Protein AF-A0A7J3XEU2-F1 (afdb_monomer_lite)

Radius of gyration: 13.43 Å; chains: 1; bounding box: 30×21×34 Å

Foldseek 3Di:
DVVVVVVVVVVVVVVLVPDQEAEAEFEPDPVRVVVQVVVVVVCVVVVHDYHYHYDNDPDPVVVVVD

pLDDT: mea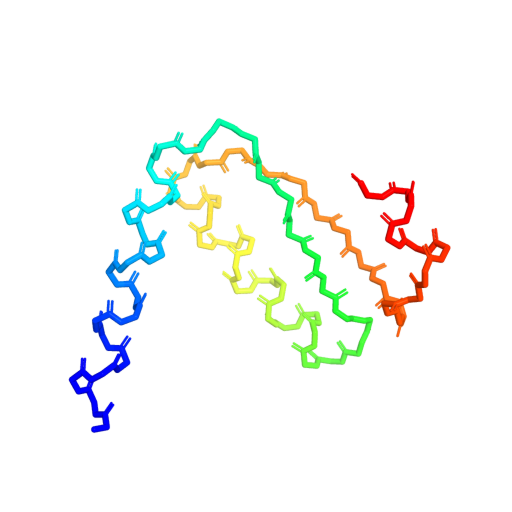n 94.01, std 6.79, range [57.97, 98.5]

Structure (mmCIF, N/CA/C/O backbone):
data_AF-A0A7J3XEU2-F1
#
_entry.id   AF-A0A7J3XEU2-F1
#
loop_
_atom_site.group_PDB
_atom_site.id
_atom_site.type_symbol
_atom_site.label_atom_id
_atom_site.label_alt_id
_atom_site.label_comp_id
_atom_site.label_asym_id
_atom_site.label_entity_id
_atom_site.label_seq_id
_atom_site.pdbx_PDB_ins_code
_atom_site.Cartn_x
_atom_site.Cartn_y
_atom_site.Cartn_z
_atom_site.occupancy
_atom_site.B_iso_or_equiv
_atom_site.auth_seq_id
_atom_site.auth_comp_id
_atom_site.auth_asym_id
_atom_site.auth_atom_id
_atom_site.pdbx_PDB_model_num
ATOM 1 N N . MET A 1 1 ? 20.899 6.109 15.052 1.00 57.97 1 MET A N 1
ATOM 2 C CA . MET A 1 1 ? 20.486 5.098 14.052 1.00 57.97 1 MET A CA 1
ATOM 3 C C . MET A 1 1 ? 19.267 4.290 14.491 1.00 57.97 1 MET A C 1
ATOM 5 O O . MET A 1 1 ? 18.214 4.512 13.919 1.00 57.97 1 MET A O 1
ATOM 9 N N . ALA A 1 2 ? 19.331 3.401 15.497 1.00 62.88 2 ALA A N 1
ATOM 10 C CA . ALA A 1 2 ? 18.136 2.636 15.911 1.00 62.88 2 ALA A CA 1
ATOM 11 C C . ALA A 1 2 ? 17.029 3.513 16.539 1.00 62.88 2 ALA A C 1
ATOM 13 O O . ALA A 1 2 ? 15.845 3.262 16.329 1.00 62.88 2 ALA A O 1
ATOM 14 N N . ASN A 1 3 ? 17.414 4.562 17.276 1.00 78.19 3 ASN A N 1
ATOM 15 C CA . ASN A 1 3 ? 16.461 5.465 17.927 1.00 78.19 3 ASN A CA 1
ATOM 16 C C . ASN A 1 3 ? 15.671 6.306 16.906 1.00 78.19 3 ASN A C 1
ATOM 18 O O . ASN A 1 3 ? 14.449 6.384 16.991 1.00 78.19 3 ASN A O 1
ATOM 22 N N . ASP A 1 4 ? 16.360 6.827 15.887 1.00 91.75 4 ASP A N 1
ATOM 23 C CA . ASP A 1 4 ? 15.772 7.672 14.834 1.00 91.75 4 ASP A CA 1
ATOM 24 C C . ASP A 1 4 ? 14.760 6.893 13.973 1.00 91.75 4 ASP A C 1
ATOM 26 O O . ASP A 1 4 ? 13.736 7.423 13.536 1.00 91.75 4 ASP A O 1
ATOM 30 N N . PHE A 1 5 ? 15.020 5.597 13.763 1.00 92.38 5 PHE A N 1
ATOM 31 C CA . PHE A 1 5 ? 14.115 4.706 13.041 1.00 92.38 5 PHE A CA 1
ATOM 32 C C . PHE A 1 5 ? 12.799 4.488 13.800 1.00 92.38 5 PHE A C 1
ATOM 34 O O . PHE A 1 5 ? 11.719 4.659 13.234 1.00 92.38 5 PHE A O 1
ATOM 41 N N . LEU A 1 6 ? 12.873 4.163 15.095 1.00 94.94 6 LEU A N 1
ATOM 42 C CA . LEU A 1 6 ? 11.678 3.959 15.920 1.00 94.94 6 LEU A CA 1
ATOM 43 C C . LEU A 1 6 ? 10.872 5.249 16.093 1.00 94.94 6 LEU A C 1
ATOM 45 O O . LEU A 1 6 ? 9.644 5.206 16.129 1.00 94.94 6 LEU A O 1
ATOM 49 N N . GLU A 1 7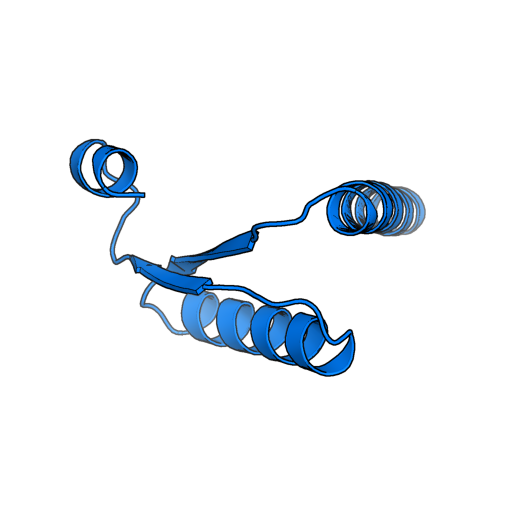 ? 11.541 6.395 16.188 1.00 96.06 7 GLU A N 1
ATOM 50 C CA . GLU A 1 7 ? 10.874 7.695 16.225 1.00 96.06 7 GLU A CA 1
ATOM 51 C C . GLU A 1 7 ? 10.112 7.983 14.924 1.00 96.06 7 GLU A C 1
ATOM 53 O O . GLU A 1 7 ? 8.951 8.394 14.965 1.00 96.06 7 GLU A O 1
ATOM 58 N N . SER A 1 8 ? 10.714 7.676 13.773 1.00 94.94 8 SER A N 1
ATOM 59 C CA . SER A 1 8 ? 10.058 7.823 12.469 1.00 94.94 8 SER A CA 1
ATOM 60 C C . SER A 1 8 ? 8.816 6.937 12.350 1.00 94.94 8 SER A C 1
ATOM 62 O O . SER A 1 8 ? 7.771 7.407 11.902 1.00 94.94 8 SER A O 1
ATOM 64 N N . ILE A 1 9 ? 8.889 5.688 12.824 1.00 94.44 9 ILE A N 1
ATOM 65 C CA . ILE A 1 9 ? 7.731 4.782 12.855 1.00 94.44 9 ILE A CA 1
ATOM 66 C C . ILE A 1 9 ? 6.604 5.364 13.711 1.00 94.44 9 ILE A C 1
ATOM 68 O O . ILE A 1 9 ? 5.459 5.384 13.264 1.00 94.44 9 ILE A O 1
ATOM 72 N N . ARG A 1 10 ? 6.908 5.868 14.916 1.00 95.25 10 ARG A N 1
ATOM 73 C CA . ARG A 1 10 ? 5.884 6.456 15.798 1.00 95.25 10 ARG A CA 1
ATOM 74 C C . ARG A 1 10 ? 5.164 7.620 15.128 1.00 95.25 10 ARG A C 1
ATOM 76 O O . ARG A 1 10 ? 3.942 7.670 15.174 1.00 95.25 10 ARG A O 1
ATOM 83 N N . ARG A 1 11 ? 5.904 8.506 14.455 1.00 95.12 11 ARG A N 1
ATOM 84 C CA . ARG A 1 11 ? 5.316 9.639 13.722 1.00 95.12 11 ARG A CA 1
ATOM 85 C C . ARG A 1 11 ? 4.352 9.182 12.626 1.00 95.12 11 ARG A C 1
ATOM 87 O O . ARG A 1 11 ? 3.290 9.775 12.479 1.00 95.12 11 ARG A O 1
ATOM 94 N N . VAL A 1 12 ? 4.704 8.132 11.882 1.00 94.06 12 VAL A N 1
ATOM 95 C CA . VAL A 1 12 ? 3.830 7.568 10.841 1.00 94.06 12 VAL A CA 1
ATOM 96 C C . VAL A 1 12 ? 2.585 6.926 11.452 1.00 94.06 12 VAL A C 1
ATOM 98 O O . VAL A 1 12 ? 1.494 7.146 10.941 1.00 94.06 12 VAL A O 1
ATOM 101 N N . ILE A 1 13 ? 2.721 6.179 12.551 1.00 94.56 13 ILE A N 1
ATOM 102 C CA . ILE A 1 13 ? 1.576 5.555 13.236 1.00 94.56 13 ILE A CA 1
ATOM 103 C C . ILE A 1 13 ? 0.578 6.620 13.695 1.00 94.56 13 ILE A C 1
ATOM 105 O O . ILE A 1 13 ? -0.600 6.493 13.384 1.00 94.56 13 ILE A O 1
ATOM 109 N N . THR A 1 14 ? 1.045 7.688 14.349 1.00 95.31 14 THR A N 1
ATOM 110 C CA . THR A 1 14 ? 0.172 8.793 14.777 1.00 95.31 14 THR A CA 1
ATOM 111 C C . THR A 1 14 ? -0.545 9.440 13.591 1.00 95.31 14 THR A C 1
ATOM 113 O O . THR A 1 14 ? -1.747 9.661 13.654 1.00 95.31 14 THR A O 1
ATOM 116 N N . ALA A 1 15 ? 0.151 9.675 12.475 1.00 93.62 15 ALA A N 1
ATOM 117 C CA . ALA A 1 15 ? -0.489 10.216 11.275 1.00 93.62 15 ALA A CA 1
ATOM 118 C C . ALA A 1 15 ? -1.543 9.258 10.682 1.00 93.62 15 ALA A C 1
ATOM 120 O O . ALA A 1 15 ? -2.585 9.702 10.215 1.00 93.62 15 ALA A O 1
ATOM 121 N N . LEU A 1 16 ? -1.298 7.944 10.713 1.00 93.56 16 LEU A N 1
ATOM 122 C CA . LEU A 1 16 ? -2.241 6.936 10.214 1.00 93.56 16 LEU A CA 1
ATOM 123 C C . LEU A 1 16 ? -3.485 6.780 11.098 1.00 93.56 16 LEU A C 1
ATOM 125 O O . LEU A 1 16 ? -4.527 6.346 10.603 1.00 93.56 16 LEU A O 1
ATOM 129 N N . GLU A 1 17 ? -3.402 7.102 12.389 1.00 93.25 17 GLU A N 1
ATOM 130 C CA . GLU A 1 17 ? -4.562 7.094 13.287 1.00 93.25 17 GLU A CA 1
ATOM 131 C C . GLU A 1 17 ? -5.587 8.162 12.891 1.00 93.25 17 GLU A C 1
ATOM 133 O O . GLU A 1 17 ? -6.779 7.861 12.895 1.00 93.25 17 GLU A O 1
ATOM 138 N N . GLU A 1 18 ? -5.117 9.340 12.471 1.00 91.94 18 GLU A N 1
ATOM 139 C CA . GLU A 1 18 ? -5.931 10.512 12.111 1.00 91.94 18 GLU A CA 1
ATOM 140 C C . GLU A 1 18 ? -6.445 10.507 10.658 1.00 91.94 18 GLU A C 1
ATOM 142 O O . GLU A 1 18 ? -7.226 11.376 10.281 1.00 91.94 18 GLU A O 1
ATOM 147 N N . ILE A 1 19 ? -6.007 9.550 9.832 1.00 92.94 19 ILE A N 1
ATOM 148 C CA . ILE A 1 19 ? -6.400 9.436 8.421 1.00 92.94 19 ILE A CA 1
ATOM 149 C C . ILE A 1 19 ? -7.561 8.447 8.251 1.00 92.94 19 ILE A C 1
ATOM 151 O O . ILE A 1 19 ? -7.508 7.314 8.746 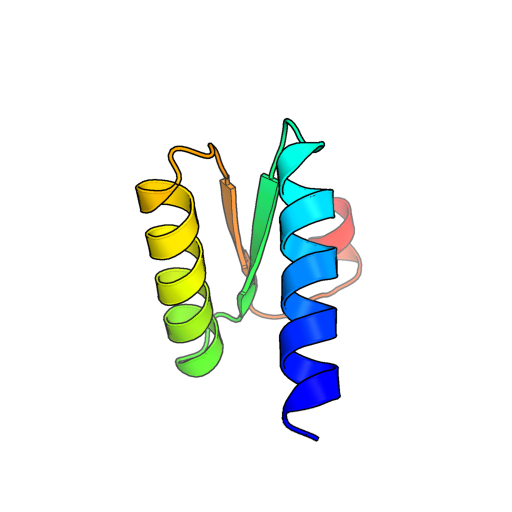1.00 92.94 19 ILE A O 1
ATOM 155 N N . ASP A 1 20 ? -8.559 8.873 7.472 1.00 88.75 20 ASP A N 1
ATOM 156 C CA . ASP A 1 20 ? -9.727 8.073 7.086 1.00 88.75 20 ASP A CA 1
ATOM 157 C C . ASP A 1 20 ? -9.514 7.301 5.772 1.00 88.75 20 ASP A C 1
ATOM 159 O O . ASP A 1 20 ? -9.946 6.157 5.647 1.00 88.75 20 ASP A O 1
ATOM 163 N N . GLU A 1 21 ? -8.814 7.896 4.800 1.00 92.75 21 GLU A N 1
ATOM 164 C CA . GLU A 1 21 ? -8.586 7.311 3.474 1.00 92.75 21 GLU A CA 1
ATOM 165 C C . GLU A 1 21 ? -7.096 7.092 3.208 1.00 92.75 21 GLU A C 1
ATOM 167 O O . GLU A 1 21 ? -6.291 8.024 3.255 1.00 92.75 21 GLU A O 1
ATOM 172 N N . LEU A 1 22 ? -6.720 5.849 2.896 1.00 95.31 22 LEU A N 1
ATOM 173 C CA . LEU A 1 22 ? -5.327 5.465 2.703 1.00 95.31 22 LEU A CA 1
ATOM 174 C C . LEU A 1 22 ? -5.095 4.840 1.327 1.00 95.31 22 LEU A C 1
ATOM 176 O O . LEU A 1 22 ? -5.718 3.843 0.961 1.00 95.31 22 LEU A O 1
ATOM 180 N N . LEU A 1 23 ? -4.128 5.385 0.593 1.00 96.12 23 LEU A N 1
ATOM 181 C CA . LEU A 1 23 ? -3.646 4.834 -0.669 1.00 96.12 23 LEU A CA 1
ATOM 182 C C . LEU A 1 23 ? -2.191 4.383 -0.517 1.00 96.12 23 LEU A C 1
ATOM 184 O O . LEU A 1 23 ? -1.298 5.183 -0.241 1.00 96.12 23 LEU A O 1
ATOM 188 N N . VAL A 1 24 ? -1.945 3.093 -0.729 1.00 96.62 24 VAL A N 1
ATOM 189 C CA . VAL A 1 24 ? -0.603 2.514 -0.802 1.00 96.62 24 VAL A CA 1
ATOM 190 C C . VAL A 1 24 ? -0.179 2.491 -2.264 1.00 96.62 24 VAL A C 1
ATOM 192 O O . VAL A 1 24 ? -0.781 1.793 -3.076 1.00 96.62 24 VAL A O 1
ATOM 195 N N . VAL A 1 25 ? 0.878 3.226 -2.599 1.00 97.19 25 VAL A N 1
ATOM 196 C CA . VAL A 1 25 ? 1.481 3.208 -3.935 1.00 97.19 25 VAL A CA 1
ATOM 197 C C . VAL A 1 25 ? 2.817 2.491 -3.859 1.00 97.19 25 VAL A C 1
ATOM 199 O O . VAL A 1 25 ? 3.653 2.832 -3.023 1.00 97.19 25 VAL A O 1
ATOM 202 N N . SER A 1 26 ? 3.031 1.496 -4.716 1.00 97.94 26 SER A N 1
ATOM 203 C CA . SER A 1 26 ? 4.303 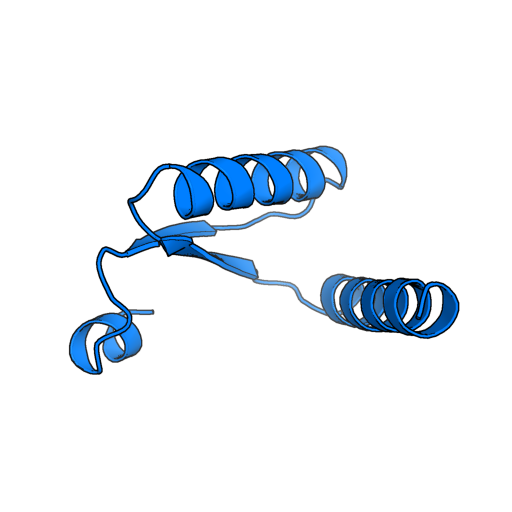0.773 -4.750 1.00 97.94 26 SER A CA 1
ATOM 204 C C . SER A 1 26 ? 4.742 0.409 -6.160 1.00 97.94 26 SER A C 1
ATOM 206 O O . SER A 1 26 ? 3.973 0.501 -7.117 1.00 97.94 26 SER A O 1
ATOM 208 N N . HIS A 1 27 ? 6.006 0.025 -6.283 1.00 97.44 27 HIS A N 1
ATOM 209 C CA . HIS A 1 27 ? 6.632 -0.295 -7.554 1.00 97.44 27 HIS A CA 1
ATOM 210 C C . HIS A 1 27 ? 6.296 -1.728 -8.018 1.00 97.44 27 HIS A C 1
ATOM 212 O O . HIS A 1 27 ? 5.980 -2.600 -7.210 1.00 97.44 27 HIS A O 1
ATOM 218 N N . TYR A 1 28 ? 6.340 -1.968 -9.332 1.00 96.69 28 TYR A N 1
ATOM 219 C CA . TYR A 1 28 ? 5.987 -3.255 -9.950 1.00 96.69 28 TYR A CA 1
ATOM 220 C C . TYR A 1 28 ? 7.063 -4.350 -9.806 1.00 96.69 28 TYR A C 1
ATOM 222 O O . TYR A 1 28 ? 6.792 -5.518 -10.084 1.00 96.69 28 TYR A O 1
ATOM 230 N N . ASP A 1 29 ? 8.288 -4.008 -9.401 1.00 97.56 29 ASP A N 1
ATOM 231 C CA . ASP A 1 29 ? 9.348 -5.005 -9.222 1.00 97.56 29 ASP A CA 1
ATOM 232 C C . ASP A 1 29 ? 9.221 -5.813 -7.920 1.00 97.56 29 ASP A C 1
ATOM 234 O O . ASP A 1 29 ? 8.315 -5.626 -7.112 1.00 97.56 29 ASP A O 1
ATOM 238 N N . CYS A 1 30 ? 10.147 -6.757 -7.727 1.00 97.88 30 CYS A N 1
ATOM 239 C CA . CYS A 1 30 ? 10.144 -7.653 -6.573 1.00 97.88 30 CYS A CA 1
ATOM 240 C C . CYS A 1 30 ? 10.189 -6.897 -5.234 1.00 97.88 30 CYS A C 1
ATOM 242 O O . CYS A 1 30 ? 9.471 -7.270 -4.305 1.00 97.88 30 CYS A O 1
ATOM 244 N N . ASP A 1 31 ? 10.998 -5.839 -5.136 1.00 98.12 31 ASP A N 1
ATOM 245 C CA . ASP A 1 31 ? 11.132 -5.055 -3.905 1.00 98.12 31 ASP A CA 1
ATOM 246 C C . ASP A 1 31 ? 9.853 -4.260 -3.608 1.00 98.12 31 ASP A C 1
ATOM 248 O O . ASP A 1 31 ? 9.328 -4.309 -2.490 1.00 98.12 31 ASP A O 1
ATOM 252 N N . GLY A 1 32 ? 9.279 -3.623 -4.634 1.00 97.88 32 GLY A N 1
ATOM 253 C CA . GLY A 1 32 ? 8.003 -2.922 -4.535 1.00 97.88 32 GLY A CA 1
ATOM 254 C C . GLY A 1 32 ? 6.852 -3.852 -4.153 1.00 97.88 32 GLY A C 1
ATOM 255 O O . GLY A 1 32 ? 6.151 -3.602 -3.173 1.00 97.88 32 GLY A O 1
ATOM 256 N N . LEU A 1 33 ? 6.697 -4.987 -4.836 1.00 98.19 33 LEU A N 1
ATOM 257 C CA . LEU A 1 33 ? 5.647 -5.964 -4.527 1.00 98.19 33 LEU A CA 1
ATOM 258 C C . LEU A 1 33 ? 5.804 -6.569 -3.125 1.00 98.19 33 LEU A C 1
ATOM 260 O O . LEU A 1 33 ? 4.810 -6.753 -2.415 1.00 98.19 33 LEU A O 1
ATOM 264 N N . SER A 1 34 ? 7.038 -6.847 -2.703 1.00 98.50 34 SER A N 1
ATOM 265 C CA . SER A 1 34 ? 7.317 -7.347 -1.352 1.00 98.50 34 SER A CA 1
ATOM 266 C C . SER A 1 34 ? 6.950 -6.301 -0.298 1.00 98.50 34 SER A C 1
ATOM 268 O O . SER A 1 34 ? 6.223 -6.608 0.651 1.00 98.50 34 SER A O 1
ATOM 270 N N . SER A 1 35 ? 7.371 -5.052 -0.500 1.00 98.50 35 SER A N 1
ATOM 271 C CA . SER A 1 35 ? 7.052 -3.924 0.381 1.00 98.50 35 SER A CA 1
ATOM 272 C C . SER A 1 35 ? 5.546 -3.656 0.449 1.00 98.50 35 SER A C 1
ATOM 274 O O . SER A 1 35 ? 4.988 -3.517 1.540 1.00 98.50 35 SER A O 1
ATOM 276 N N . ALA A 1 36 ? 4.860 -3.667 -0.697 1.00 98.25 36 ALA A N 1
ATOM 277 C CA . ALA A 1 36 ? 3.411 -3.530 -0.7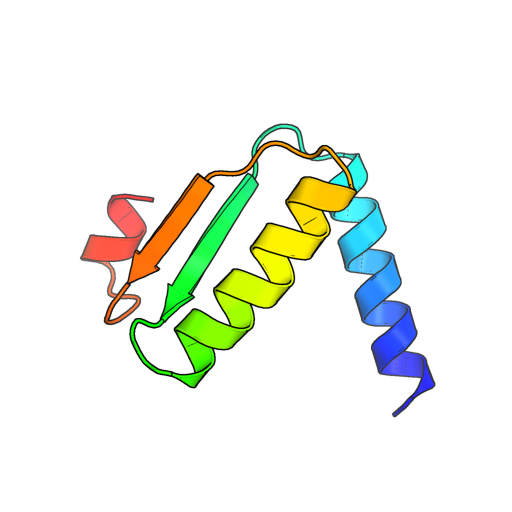89 1.00 98.25 36 ALA A CA 1
ATOM 278 C C . ALA A 1 36 ? 2.690 -4.614 0.015 1.00 98.25 36 ALA A C 1
ATOM 280 O O . ALA A 1 36 ? 1.768 -4.310 0.768 1.00 98.25 36 ALA A O 1
ATOM 281 N N . CYS A 1 37 ? 3.130 -5.870 -0.097 1.00 98.25 37 CYS A N 1
ATOM 282 C CA . CYS A 1 37 ? 2.542 -6.987 0.636 1.00 98.25 37 CYS A CA 1
ATOM 283 C C . CYS A 1 37 ? 2.736 -6.846 2.155 1.00 98.25 37 CYS A C 1
ATOM 285 O O . CYS A 1 37 ? 1.792 -7.063 2.920 1.00 98.25 37 CYS A O 1
ATOM 287 N N . ILE A 1 38 ? 3.930 -6.431 2.600 1.00 98.44 38 ILE A N 1
ATOM 288 C CA . ILE A 1 38 ? 4.222 -6.178 4.020 1.00 98.44 38 ILE A CA 1
ATOM 289 C C . ILE A 1 38 ? 3.276 -5.107 4.576 1.00 98.44 38 ILE A C 1
ATOM 291 O O . ILE A 1 38 ? 2.617 -5.341 5.594 1.00 98.44 38 ILE A O 1
ATOM 295 N N . VAL A 1 39 ? 3.166 -3.964 3.892 1.00 97.31 39 VAL A N 1
ATOM 296 C CA . VAL A 1 39 ? 2.318 -2.840 4.319 1.00 97.31 39 VAL A CA 1
ATOM 297 C C . VAL A 1 39 ? 0.839 -3.220 4.277 1.00 97.31 39 VAL A C 1
ATOM 299 O O . VAL A 1 39 ? 0.138 -3.050 5.272 1.00 97.31 39 VAL A O 1
ATOM 302 N N . ALA A 1 40 ? 0.372 -3.819 3.179 1.00 97.94 40 ALA A N 1
ATOM 303 C CA . ALA A 1 40 ? -1.010 -4.265 3.022 1.00 97.94 40 ALA A CA 1
ATOM 304 C C . ALA A 1 40 ? -1.417 -5.250 4.125 1.00 97.94 40 ALA A C 1
ATOM 306 O O . ALA A 1 40 ? -2.495 -5.134 4.712 1.00 97.94 40 ALA A O 1
ATOM 307 N N . LYS A 1 41 ? -0.544 -6.208 4.462 1.00 98.38 41 LYS A N 1
ATOM 308 C CA . LYS A 1 41 ? -0.834 -7.170 5.528 1.00 98.38 41 LYS A CA 1
ATOM 309 C C . LYS A 1 41 ? -0.833 -6.518 6.908 1.00 98.38 41 LYS A C 1
ATOM 311 O O . LYS A 1 41 ? -1.630 -6.929 7.752 1.00 98.38 41 LYS A O 1
ATOM 316 N N . ALA A 1 42 ? 0.036 -5.536 7.143 1.00 96.81 42 ALA A N 1
ATOM 317 C CA . ALA A 1 42 ? 0.067 -4.777 8.389 1.00 96.81 42 ALA A CA 1
ATOM 318 C C . ALA A 1 42 ? -1.217 -3.952 8.578 1.00 96.81 42 ALA A C 1
ATOM 320 O O . ALA A 1 42 ? -1.863 -4.084 9.615 1.00 96.81 42 ALA A O 1
ATOM 321 N N . LEU A 1 43 ? -1.636 -3.196 7.559 1.00 95.88 43 LEU A N 1
ATOM 322 C CA . LEU A 1 43 ? -2.867 -2.395 7.582 1.00 95.88 43 LEU A CA 1
ATOM 323 C C . LEU A 1 43 ? -4.113 -3.270 7.730 1.00 95.88 43 LEU A C 1
ATOM 325 O O . LEU A 1 43 ? -4.960 -3.001 8.579 1.00 95.88 43 LEU A O 1
ATOM 329 N N . HIS A 1 44 ? -4.175 -4.383 6.994 1.00 96.38 44 HIS A N 1
ATOM 330 C CA . HIS A 1 44 ? -5.266 -5.346 7.119 1.00 96.38 44 HIS A CA 1
ATOM 331 C C . HIS A 1 44 ? -5.362 -5.941 8.534 1.00 96.38 44 HIS A C 1
ATOM 333 O O . HIS A 1 44 ? -6.457 -6.089 9.066 1.00 96.38 44 HIS A O 1
ATOM 339 N N . ARG A 1 45 ? -4.227 -6.262 9.175 1.00 97.81 45 ARG A N 1
ATOM 340 C CA . ARG A 1 45 ? -4.205 -6.722 10.578 1.00 97.81 45 ARG A CA 1
ATOM 341 C C . ARG A 1 45 ? -4.618 -5.630 11.564 1.00 97.81 45 ARG A C 1
ATOM 343 O O . ARG A 1 45 ? -5.179 -5.958 12.603 1.00 97.81 45 ARG A O 1
ATOM 350 N N . TRP A 1 46 ? -4.329 -4.370 11.250 1.00 95.25 46 TRP A N 1
ATOM 351 C CA . TRP A 1 46 ? -4.771 -3.214 12.030 1.00 95.25 46 TRP A CA 1
ATOM 352 C C . TRP A 1 46 ? -6.263 -2.894 11.802 1.00 95.25 46 TRP A C 1
ATOM 354 O O . TRP A 1 46 ? -6.869 -2.184 12.595 1.00 95.25 46 TRP A O 1
ATOM 364 N N . GLY A 1 47 ? -6.893 -3.446 10.761 1.00 95.12 47 GLY A N 1
ATOM 365 C CA . GLY A 1 47 ? -8.292 -3.161 10.432 1.00 95.12 47 GLY A CA 1
ATOM 366 C C . GLY A 1 47 ? -8.496 -1.777 9.812 1.00 95.12 47 GLY A C 1
ATOM 367 O O . GLY A 1 47 ? -9.587 -1.227 9.906 1.00 95.12 47 GLY A O 1
ATOM 368 N N . LYS A 1 48 ? -7.449 -1.207 9.205 1.00 94.12 48 LYS A N 1
ATOM 369 C CA . LYS A 1 48 ? -7.530 0.037 8.433 1.00 94.12 48 LYS A CA 1
ATOM 370 C C . LYS A 1 48 ? -7.857 -0.298 6.979 1.00 94.12 48 LYS A C 1
ATOM 372 O O . LYS A 1 48 ? -7.187 -1.145 6.383 1.00 94.12 48 LYS A O 1
ATOM 377 N N . ASP A 1 49 ? -8.855 0.378 6.421 1.00 95.12 49 ASP A N 1
ATOM 378 C CA . ASP A 1 49 ? -9.177 0.285 4.999 1.00 95.12 49 ASP A CA 1
ATOM 379 C C . ASP A 1 49 ? -8.123 1.023 4.168 1.00 95.12 49 ASP A C 1
ATOM 381 O O . ASP A 1 49 ? -7.607 2.070 4.562 1.00 95.12 49 ASP A O 1
ATOM 385 N N . PHE A 1 50 ? -7.760 0.447 3.023 1.00 97.12 50 PHE A N 1
ATOM 386 C CA . PHE A 1 50 ? -6.789 1.044 2.114 1.00 97.12 50 PHE A CA 1
ATOM 387 C C . PHE A 1 50 ? -7.013 0.584 0.675 1.00 97.12 50 PHE A C 1
ATOM 389 O O . PHE A 1 50 ? -7.533 -0.504 0.415 1.00 97.12 50 PHE A O 1
ATOM 396 N N . GLN A 1 51 ? -6.547 1.398 -0.265 1.00 97.31 51 GLN A N 1
ATOM 397 C CA . GLN A 1 51 ? -6.382 1.024 -1.664 1.00 97.31 51 GLN A CA 1
ATOM 398 C C . GLN A 1 51 ? -4.911 0.723 -1.956 1.00 97.31 51 GLN A C 1
ATOM 400 O O . GLN A 1 51 ? -4.014 1.299 -1.343 1.00 97.31 51 GLN A O 1
ATOM 405 N N . LEU A 1 52 ? -4.653 -0.181 -2.901 1.00 97.06 52 LEU A N 1
ATOM 406 C CA . LEU A 1 52 ? -3.305 -0.515 -3.356 1.00 97.06 52 LEU A CA 1
ATOM 407 C C . LEU A 1 52 ? -3.181 -0.221 -4.850 1.00 97.06 52 LEU A C 1
ATOM 409 O O . LEU A 1 52 ? -3.913 -0.791 -5.659 1.00 97.06 52 LEU A O 1
ATOM 413 N N . PHE A 1 53 ? -2.217 0.621 -5.208 1.00 97.25 53 PHE A N 1
ATOM 414 C CA . PHE A 1 53 ? -1.884 0.956 -6.585 1.00 97.25 53 PHE A CA 1
ATOM 415 C C . PHE A 1 53 ? -0.439 0.553 -6.897 1.00 97.25 53 PHE A C 1
ATOM 417 O O . PHE A 1 53 ? 0.507 1.021 -6.262 1.00 97.25 53 PHE A O 1
ATOM 424 N N . ILE A 1 54 ? -0.260 -0.316 -7.893 1.00 97.19 54 ILE A N 1
ATOM 425 C CA . ILE A 1 54 ? 1.064 -0.738 -8.360 1.00 97.19 54 ILE A CA 1
ATOM 426 C C . ILE A 1 54 ? 1.423 0.048 -9.618 1.00 97.19 54 ILE A C 1
ATOM 428 O O . ILE A 1 54 ? 0.773 -0.082 -10.655 1.00 97.19 54 ILE A O 1
ATOM 432 N N . ALA A 1 55 ? 2.479 0.851 -9.523 1.00 96.12 55 ALA A N 1
ATOM 433 C CA . ALA A 1 55 ? 2.990 1.676 -10.606 1.00 96.12 55 ALA A CA 1
ATOM 434 C C . ALA A 1 55 ? 4.318 1.118 -11.130 1.00 96.12 55 ALA A C 1
ATOM 436 O O . ALA A 1 55 ? 5.174 0.682 -10.364 1.00 96.12 55 ALA A O 1
ATOM 437 N N . LYS A 1 56 ? 4.541 1.194 -12.445 1.00 94.50 56 LYS A N 1
ATOM 438 C CA . LYS A 1 56 ? 5.877 0.949 -13.011 1.00 94.50 56 LYS A CA 1
ATOM 439 C C . LYS A 1 56 ? 6.831 2.113 -12.732 1.00 94.50 56 LYS A C 1
ATOM 441 O O . LYS A 1 56 ? 8.019 1.908 -12.566 1.00 94.50 56 LYS A O 1
ATOM 446 N N . GLU A 1 57 ? 6.318 3.336 -12.703 1.00 94.19 57 GLU A N 1
ATOM 447 C CA . GLU A 1 57 ? 7.104 4.541 -12.451 1.00 94.19 57 GLU A CA 1
ATOM 448 C C . GLU A 1 57 ? 6.170 5.659 -11.976 1.00 94.19 57 GLU A C 1
ATOM 450 O O . GLU A 1 57 ? 5.027 5.753 -12.431 1.00 94.19 57 GLU A O 1
ATOM 455 N N . LEU A 1 58 ? 6.651 6.523 -11.080 1.00 93.31 58 LEU A N 1
ATOM 456 C CA . LEU A 1 58 ? 5.930 7.715 -10.628 1.00 93.31 58 LEU A CA 1
ATOM 457 C C . LEU A 1 58 ? 6.116 8.862 -11.628 1.00 93.31 58 LEU A C 1
ATOM 459 O O . LEU A 1 58 ? 6.826 9.837 -11.380 1.00 93.31 58 LEU A O 1
ATOM 463 N N . THR A 1 59 ? 5.477 8.739 -12.788 1.00 94.88 59 THR A N 1
ATOM 464 C CA . THR A 1 59 ? 5.430 9.830 -13.767 1.00 94.88 59 THR A CA 1
ATOM 465 C C . THR A 1 59 ? 4.383 10.869 -13.364 1.00 94.88 59 THR A C 1
ATOM 467 O O . THR A 1 59 ? 3.448 10.582 -12.616 1.00 94.88 59 THR A O 1
ATOM 470 N N . LYS A 1 60 ? 4.484 12.091 -13.904 1.00 95.56 60 LYS A N 1
ATOM 471 C CA . LYS A 1 60 ? 3.468 13.140 -13.686 1.00 95.56 60 LYS A CA 1
ATOM 472 C C . LYS A 1 60 ? 2.062 12.695 -14.090 1.00 95.56 60 LYS A C 1
ATOM 474 O O . LYS A 1 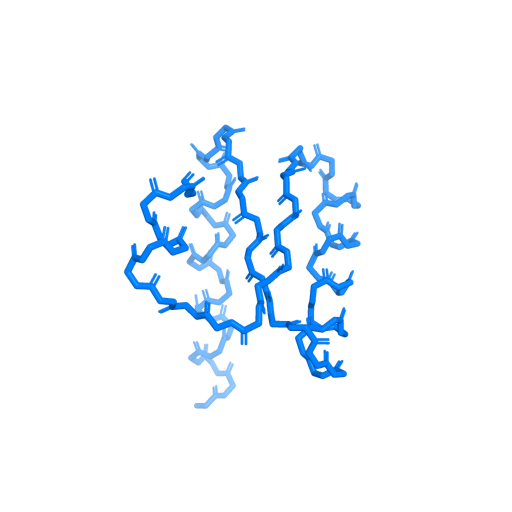60 ? 1.098 13.048 -13.425 1.00 95.56 60 LYS A O 1
ATOM 479 N N . GLU A 1 61 ? 1.960 11.909 -15.158 1.00 93.69 61 GLU A N 1
ATOM 480 C CA . GLU A 1 61 ? 0.685 11.379 -15.632 1.00 93.69 61 GLU A CA 1
ATOM 481 C C . GLU A 1 61 ? 0.099 10.360 -14.649 1.00 93.69 61 GLU A C 1
ATOM 483 O O . GLU A 1 61 ? -1.096 10.399 -14.369 1.00 93.69 61 GLU A O 1
ATOM 488 N N . VAL A 1 62 ? 0.934 9.481 -14.082 1.00 92.25 62 VAL A N 1
ATOM 489 C CA . VAL A 1 62 ? 0.496 8.542 -13.041 1.00 92.25 62 VAL A CA 1
ATOM 490 C C . VAL A 1 62 ? 0.038 9.312 -11.809 1.00 92.25 62 VAL A C 1
ATOM 492 O O . VAL A 1 62 ? -1.063 9.070 -11.336 1.00 92.25 62 VAL A O 1
ATOM 495 N N . MET A 1 63 ? 0.821 10.292 -11.350 1.00 93.06 63 MET A N 1
ATOM 496 C CA . MET A 1 63 ? 0.468 11.100 -10.178 1.00 93.06 63 MET A CA 1
ATOM 497 C C . MET A 1 63 ? -0.838 11.880 -10.353 1.00 93.06 63 MET A C 1
ATOM 499 O O . MET A 1 63 ? -1.551 12.062 -9.381 1.00 93.06 63 MET A O 1
ATOM 503 N N . SER A 1 64 ? -1.183 12.317 -11.569 1.00 93.44 64 SER A N 1
ATOM 504 C CA . SER A 1 64 ? -2.464 13.001 -11.820 1.00 93.44 64 SER A CA 1
ATOM 505 C C . SER A 1 64 ? -3.702 12.097 -11.745 1.00 93.44 64 SER A C 1
ATOM 507 O O . SER A 1 64 ? -4.819 12.603 -11.815 1.00 93.44 64 SER A O 1
ATOM 509 N N . LYS A 1 65 ? -3.509 10.774 -11.670 1.00 86.81 65 LYS A N 1
ATOM 510 C CA . LYS A 1 65 ? -4.573 9.760 -11.614 1.00 86.81 65 LYS A CA 1
ATOM 511 C C . LYS A 1 65 ? -4.718 9.124 -10.224 1.00 86.81 65 LYS A C 1
ATOM 513 O O . LYS A 1 65 ? -5.588 8.270 -10.071 1.00 86.81 65 LYS A O 1
ATOM 518 N N . LEU A 1 66 ? -3.844 9.484 -9.280 1.00 87.06 66 LEU A N 1
ATOM 519 C CA . LEU A 1 66 ? -3.912 9.100 -7.867 1.00 87.06 66 LEU A CA 1
ATOM 520 C C . LEU A 1 66 ? -4.763 10.123 -7.113 1.00 87.06 66 LEU A C 1
ATOM 522 O O . LEU A 1 66 ? -5.534 9.679 -6.242 1.00 87.06 66 LEU A O 1
#

Sequence (66 aa):
MANDFLESIRRVITALEEIDELLVVSHYDCDGLSSACIVAKALHRWGKDFQLFIAKELTKEVMSKL

Secondary structure (DSSP, 8-state):
-HHHHHHHHHHHHHHHHS-S--EEEEESSHHHHHHHHHHHHHHHHHT---EEEEES---HHHHTT-